Protein AF-A0A497JLG1-F1 (afdb_monomer_lite)

Secondary structure (DSSP, 8-state):
--HHHHHHHHHHHHHHHHHHHTTSSS-GGGS-HHHHHHHHH-HHHHHHHHHHHHHH---SS-HHHHHHHHHHHHHHHHHHHHHHHHHHGGGG--

Foldseek 3Di:
DCVPVVVVVVVVVVVVVVCVLLCQVPHLVPDDPVSNVVNVVDLSNLVSLVVCCVVPVDHPDDPVCSVVSNVVVVVVVVVVVVVVVVVVVVVVVD

Sequence (94 aa):
SDIPATVMMVSSLVKFPLLFISGVFIPLGQMPLWSRILASISPLTYFVDLTRYSTQQTSYFPITVDFAAIILFALAFLVAAIKIHERTLPQRLS

pLDDT: mean 70.31, std 10.07, range [44.47, 89.38]

Radius of gyration: 17.14 Å; chains: 1; bounding box: 39×32×46 Å

Structure (mmCIF, N/CA/C/O backbone):
data_AF-A0A497JLG1-F1
#
_entry.id   AF-A0A497JLG1-F1
#
loop_
_atom_site.group_PDB
_atom_site.id
_atom_site.type_symbol
_atom_site.label_atom_id
_atom_site.label_alt_id
_atom_site.label_comp_id
_atom_site.label_asym_id
_atom_site.label_entity_id
_atom_site.label_seq_id
_atom_site.pdbx_PDB_ins_code
_atom_site.Cartn_x
_atom_site.Cartn_y
_atom_site.Cartn_z
_atom_site.occupancy
_atom_site.B_iso_or_equiv
_atom_site.auth_seq_id
_atom_site.auth_comp_id
_atom_site.auth_asym_id
_atom_site.auth_atom_id
_atom_site.pdbx_PDB_model_num
ATOM 1 N N . SER A 1 1 ? 24.432 18.480 -11.189 1.00 46.94 1 SER A N 1
ATOM 2 C CA . SER A 1 1 ? 23.317 17.653 -11.701 1.00 46.94 1 SER A CA 1
ATOM 3 C C . SER A 1 1 ? 22.731 16.896 -10.523 1.00 46.94 1 SER A C 1
ATOM 5 O O . SER A 1 1 ? 23.041 15.733 -10.304 1.00 46.94 1 SER A O 1
ATOM 7 N N . ASP A 1 2 ? 21.906 17.574 -9.726 1.00 56.22 2 ASP A N 1
ATOM 8 C CA . ASP A 1 2 ? 21.396 17.082 -8.432 1.00 56.22 2 ASP A CA 1
ATOM 9 C C . ASP A 1 2 ? 20.172 16.166 -8.578 1.00 56.22 2 ASP A C 1
ATOM 11 O O . ASP A 1 2 ? 19.244 16.171 -7.775 1.00 56.22 2 ASP A O 1
ATOM 15 N N . ILE A 1 3 ? 20.179 15.351 -9.632 1.00 65.62 3 ILE A N 1
ATOM 16 C CA . ILE A 1 3 ? 19.090 14.448 -10.010 1.00 65.62 3 ILE A CA 1
ATOM 17 C C . ILE A 1 3 ? 18.757 13.455 -8.872 1.00 65.62 3 ILE A C 1
ATOM 19 O O . ILE A 1 3 ? 17.572 13.262 -8.597 1.00 65.62 3 ILE A O 1
ATOM 23 N N . PRO A 1 4 ? 19.729 12.864 -8.136 1.00 69.56 4 PRO A N 1
ATOM 24 C CA . PRO A 1 4 ? 19.415 11.912 -7.066 1.00 69.56 4 PRO A CA 1
ATOM 25 C C . PRO A 1 4 ? 18.728 12.563 -5.857 1.00 69.56 4 PRO A C 1
ATOM 27 O O . PRO A 1 4 ? 17.791 11.993 -5.296 1.00 69.56 4 PRO A O 1
ATOM 30 N N . ALA A 1 5 ? 19.166 13.763 -5.461 1.00 74.75 5 ALA A N 1
ATOM 31 C CA . ALA A 1 5 ? 18.653 14.454 -4.278 1.00 74.75 5 ALA A CA 1
ATOM 32 C C . ALA A 1 5 ? 17.207 14.927 -4.485 1.00 74.75 5 ALA A C 1
ATOM 34 O O . ALA A 1 5 ? 16.357 14.720 -3.615 1.00 74.75 5 ALA A O 1
ATOM 35 N N . THR A 1 6 ? 16.895 15.479 -5.663 1.00 77.12 6 THR A N 1
ATOM 36 C CA . THR A 1 6 ? 15.526 15.889 -6.005 1.00 77.12 6 THR A CA 1
ATOM 37 C C . THR A 1 6 ? 14.577 14.689 -6.047 1.00 77.12 6 THR A C 1
ATOM 39 O O . THR A 1 6 ? 13.477 14.762 -5.501 1.00 77.12 6 THR A O 1
ATOM 42 N N . VA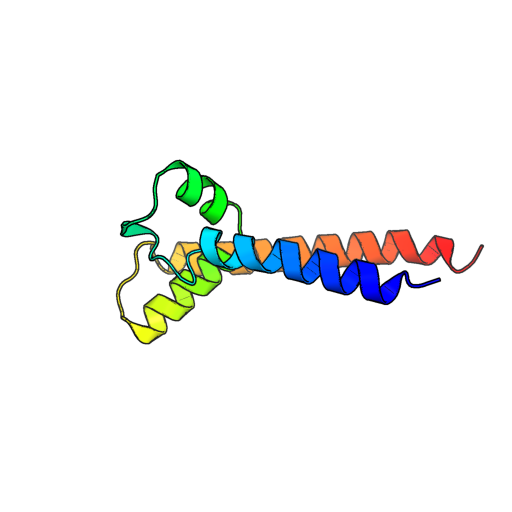L A 1 7 ? 15.008 13.551 -6.608 1.00 78.25 7 VAL A N 1
ATOM 43 C CA . VAL A 1 7 ? 14.199 12.319 -6.659 1.00 78.25 7 VAL A CA 1
ATOM 44 C C . VAL A 1 7 ? 13.921 11.770 -5.256 1.00 78.25 7 VAL A C 1
ATOM 46 O O . VAL A 1 7 ? 12.785 11.393 -4.958 1.00 78.25 7 VAL A O 1
ATOM 49 N N . MET A 1 8 ? 14.919 11.762 -4.370 1.00 81.00 8 MET A N 1
ATOM 50 C CA . MET A 1 8 ? 14.768 11.314 -2.979 1.00 81.00 8 MET A CA 1
ATOM 51 C C . MET A 1 8 ? 13.816 12.214 -2.180 1.00 81.00 8 MET A C 1
ATOM 53 O O . MET A 1 8 ? 12.956 11.711 -1.447 1.00 81.00 8 MET A O 1
ATOM 57 N N . MET A 1 9 ? 13.925 13.535 -2.351 1.00 85.06 9 MET A N 1
ATOM 58 C CA . MET A 1 9 ? 13.057 14.511 -1.690 1.00 85.06 9 MET A CA 1
ATOM 59 C C . MET A 1 9 ? 11.603 14.351 -2.143 1.00 85.06 9 MET A C 1
ATOM 61 O O . MET A 1 9 ? 10.716 14.184 -1.308 1.00 85.06 9 MET A O 1
ATOM 65 N N . VAL A 1 10 ? 11.362 14.314 -3.458 1.00 80.25 10 VAL A N 1
ATOM 66 C CA . VAL A 1 10 ? 10.014 14.141 -4.023 1.00 80.25 10 VAL A CA 1
ATOM 67 C C . VAL A 1 10 ? 9.415 12.800 -3.596 1.00 80.25 10 VAL A C 1
ATOM 69 O O . VAL A 1 10 ? 8.272 12.751 -3.149 1.00 80.25 10 VAL A O 1
ATOM 72 N N . SER A 1 11 ? 10.194 11.716 -3.636 1.00 79.19 11 SER A N 1
ATOM 73 C CA . SER A 1 11 ? 9.736 10.390 -3.196 1.00 79.19 11 SER A CA 1
ATOM 74 C C . SER A 1 11 ? 9.294 10.381 -1.733 1.00 79.19 11 SER A C 1
ATOM 76 O O . SER A 1 11 ? 8.290 9.759 -1.393 1.00 79.19 11 SER A O 1
ATOM 78 N N . SER A 1 12 ? 10.029 11.066 -0.856 1.00 77.38 12 SER A N 1
ATOM 79 C CA . SER A 1 12 ? 9.701 11.150 0.574 1.00 77.38 12 SER A CA 1
ATOM 80 C C . SER A 1 12 ? 8.439 11.982 0.817 1.00 77.38 12 SER A C 1
ATOM 82 O O . SER A 1 12 ? 7.594 11.609 1.632 1.00 77.38 12 SER A O 1
ATOM 84 N N . LEU A 1 13 ? 8.273 13.057 0.045 1.00 82.56 13 LEU A N 1
ATOM 85 C CA . LEU A 1 13 ? 7.127 13.960 0.115 1.00 82.56 13 LEU A CA 1
ATOM 86 C C . LEU A 1 13 ? 5.831 13.297 -0.374 1.00 82.56 13 LEU A C 1
ATOM 88 O O . LEU A 1 13 ? 4.773 13.575 0.174 1.00 82.56 13 LEU A O 1
ATOM 92 N N . VAL A 1 14 ? 5.910 12.371 -1.337 1.00 79.00 14 VAL A N 1
ATOM 93 C CA . VAL A 1 14 ? 4.765 11.552 -1.782 1.00 79.00 14 VAL A CA 1
ATOM 94 C C . VAL A 1 14 ? 4.455 10.411 -0.803 1.00 79.00 14 VAL A C 1
ATOM 96 O O . VAL A 1 14 ? 3.288 10.103 -0.562 1.00 79.00 14 VAL A O 1
ATOM 99 N N . LYS A 1 15 ? 5.476 9.796 -0.189 1.00 73.62 15 LYS A N 1
ATOM 100 C CA . LYS A 1 15 ? 5.287 8.712 0.796 1.00 73.62 15 LYS A CA 1
ATOM 101 C C . LYS A 1 15 ? 4.539 9.178 2.042 1.00 73.62 15 LYS A C 1
ATOM 103 O O . LYS A 1 15 ? 3.707 8.438 2.551 1.00 73.62 15 LYS A O 1
ATOM 108 N N . PHE A 1 16 ? 4.808 10.389 2.521 1.00 78.06 16 PHE A N 1
ATOM 109 C CA . PHE A 1 16 ? 4.178 10.921 3.728 1.00 78.06 16 PHE A CA 1
ATOM 110 C C . PHE A 1 16 ? 2.632 10.924 3.675 1.00 78.06 16 PHE A C 1
ATOM 112 O O . PHE A 1 16 ? 2.025 10.253 4.509 1.00 78.06 16 PHE A O 1
ATOM 119 N N . PRO A 1 17 ? 1.959 11.563 2.696 1.00 72.12 17 PRO A N 1
ATOM 120 C CA . PRO A 1 17 ? 0.501 11.507 2.580 1.00 72.12 17 PRO A CA 1
ATOM 121 C C . PRO A 1 17 ? -0.018 10.093 2.274 1.00 72.12 17 PRO A C 1
ATOM 123 O O . PRO A 1 17 ? -1.087 9.722 2.757 1.00 72.12 17 PRO A O 1
ATOM 126 N N . LEU A 1 18 ? 0.748 9.266 1.551 1.00 72.25 18 LEU A N 1
ATOM 127 C CA . LEU A 1 18 ? 0.413 7.853 1.331 1.00 72.25 18 LEU A CA 1
ATOM 128 C C . LEU A 1 18 ? 0.311 7.058 2.641 1.00 72.25 18 LEU A C 1
ATOM 130 O O . LEU A 1 18 ? -0.579 6.219 2.761 1.00 72.25 18 LEU A O 1
ATOM 134 N N . LEU A 1 19 ? 1.162 7.327 3.637 1.00 70.88 19 LEU A N 1
ATOM 135 C CA . LEU A 1 19 ? 1.090 6.680 4.957 1.00 70.88 19 LEU A CA 1
ATOM 136 C C . LEU A 1 19 ? -0.194 7.048 5.720 1.00 70.88 19 LEU A C 1
ATOM 138 O O . LEU A 1 19 ? -0.754 6.213 6.429 1.00 70.88 19 LEU A O 1
ATOM 142 N N . PHE A 1 20 ? -0.698 8.273 5.554 1.00 69.56 20 PHE A N 1
ATOM 143 C CA . PHE A 1 20 ? -1.975 8.680 6.146 1.00 69.56 20 PHE A CA 1
ATOM 144 C C . PHE A 1 20 ? -3.163 8.022 5.452 1.00 69.56 20 PHE A C 1
ATOM 146 O O . PHE A 1 20 ? -4.070 7.553 6.131 1.00 69.56 20 PHE A O 1
ATOM 153 N N . ILE A 1 21 ? -3.146 7.951 4.118 1.00 66.62 21 ILE A N 1
ATOM 154 C CA . ILE A 1 21 ? -4.244 7.388 3.315 1.00 66.62 21 ILE A CA 1
ATOM 155 C C . ILE A 1 21 ? -4.311 5.860 3.440 1.00 66.62 21 ILE A C 1
ATOM 157 O O . ILE A 1 21 ? -5.390 5.285 3.391 1.00 66.62 21 ILE A O 1
ATOM 161 N N . SER A 1 22 ? -3.177 5.189 3.638 1.00 62.16 22 SER A N 1
ATOM 162 C CA . SER A 1 22 ? -3.106 3.722 3.691 1.00 62.16 22 SER A CA 1
ATOM 163 C C . SER A 1 22 ? -3.660 3.094 4.975 1.00 62.16 22 SER A C 1
ATOM 165 O O . SER A 1 22 ? -3.780 1.872 5.029 1.00 62.16 22 SER A O 1
ATOM 167 N N . GLY A 1 23 ? -4.031 3.890 5.983 1.00 62.19 23 GLY A N 1
ATOM 168 C CA . GLY A 1 23 ? -4.598 3.385 7.238 1.00 62.19 23 GLY A CA 1
ATOM 169 C C . GLY A 1 23 ? -3.569 3.087 8.335 1.00 62.19 23 GLY A C 1
ATOM 170 O O . GLY A 1 23 ? -3.935 2.554 9.384 1.00 62.19 23 GLY A O 1
ATOM 171 N N . VAL A 1 24 ? -2.288 3.444 8.124 1.00 66.38 24 VAL A N 1
ATOM 172 C CA . VAL A 1 24 ? -1.210 3.282 9.126 1.00 66.38 24 VAL A CA 1
ATOM 173 C C . VAL A 1 24 ? -1.523 4.109 10.370 1.00 66.38 24 VAL A C 1
ATOM 175 O O . VAL A 1 24 ? -1.498 3.596 11.487 1.00 66.38 24 VAL A O 1
ATOM 178 N N . PHE A 1 25 ? -1.858 5.386 10.169 1.00 63.25 25 PHE A N 1
ATOM 179 C CA . PHE A 1 25 ? -2.110 6.333 11.257 1.00 63.25 25 PHE A CA 1
ATOM 180 C C . PHE A 1 25 ? -3.576 6.377 11.702 1.00 63.25 25 PHE A C 1
ATOM 182 O O . PHE A 1 25 ? -3.837 6.472 12.899 1.00 63.25 25 PHE A O 1
ATOM 189 N N . ILE A 1 26 ? -4.534 6.289 10.770 1.00 59.72 26 ILE A N 1
ATOM 190 C CA . ILE A 1 26 ? -5.971 6.350 11.081 1.00 59.72 26 ILE A CA 1
ATOM 191 C C . ILE A 1 26 ? -6.599 4.981 10.782 1.00 59.72 26 ILE A C 1
ATOM 193 O O . ILE A 1 26 ? -6.505 4.517 9.648 1.00 59.72 26 ILE A O 1
ATOM 197 N N . PRO A 1 27 ? -7.241 4.313 11.758 1.00 61.31 27 PRO A N 1
ATOM 198 C CA . PRO A 1 27 ? -7.901 3.036 11.510 1.00 61.31 27 PRO A CA 1
ATOM 199 C C . PRO A 1 27 ? -9.013 3.183 10.462 1.00 61.31 27 PRO A C 1
ATOM 201 O O . PRO A 1 27 ? -9.808 4.124 10.509 1.00 61.31 27 PRO A O 1
ATOM 204 N N . LEU A 1 28 ? -9.105 2.208 9.550 1.00 59.41 28 LEU A N 1
ATOM 205 C CA . LEU A 1 28 ? -10.047 2.190 8.418 1.00 59.41 28 LEU A CA 1
ATOM 206 C C . LEU A 1 28 ? -11.520 2.382 8.831 1.00 59.41 28 LEU A C 1
ATOM 208 O O . LEU A 1 28 ? -12.324 2.864 8.037 1.00 59.41 28 LEU A O 1
ATOM 212 N N . GLY A 1 29 ? -11.873 2.045 10.076 1.00 59.91 29 GLY A N 1
ATOM 213 C CA . GLY A 1 29 ? -13.219 2.217 10.627 1.00 59.91 29 GLY A CA 1
ATOM 214 C C . GLY A 1 29 ? -13.636 3.660 10.926 1.00 59.91 29 GLY A C 1
ATOM 215 O O . GLY A 1 29 ? -14.828 3.916 11.052 1.00 59.91 29 GLY A O 1
ATOM 216 N N . GLN A 1 30 ? -12.689 4.597 11.028 1.00 60.12 30 GLN A N 1
ATOM 217 C CA . GLN A 1 30 ? -12.958 6.026 11.268 1.00 60.12 30 GLN A CA 1
ATOM 218 C C . GLN A 1 30 ? -12.655 6.898 10.042 1.00 60.12 30 GLN A C 1
ATOM 220 O O . GLN A 1 30 ? -12.758 8.123 10.094 1.00 60.12 30 GLN A O 1
ATOM 225 N N . MET A 1 31 ? -12.268 6.271 8.931 1.00 63.47 31 MET A N 1
ATOM 226 C CA . MET A 1 31 ? -11.896 6.960 7.707 1.00 63.47 31 MET A CA 1
ATOM 227 C C . MET A 1 31 ? -13.121 7.290 6.834 1.00 63.47 31 MET A C 1
ATOM 229 O O . MET A 1 31 ? -14.006 6.447 6.659 1.00 63.47 31 MET A O 1
ATOM 233 N N . PRO A 1 32 ? -13.175 8.488 6.226 1.00 64.81 32 PRO A N 1
ATOM 234 C CA . PRO A 1 32 ? -14.228 8.845 5.281 1.00 64.81 32 PRO A CA 1
ATOM 235 C C . PRO A 1 32 ? -14.180 7.966 4.019 1.00 64.81 32 PRO A C 1
ATOM 237 O O . PRO A 1 32 ? -13.109 7.548 3.573 1.00 64.81 32 PRO A O 1
ATOM 240 N N . LEU A 1 33 ? -15.345 7.714 3.409 1.00 66.56 33 LEU A N 1
ATOM 241 C CA . LEU A 1 33 ? -15.527 6.729 2.329 1.00 66.56 33 LEU A CA 1
ATOM 242 C C . LEU A 1 33 ? -14.542 6.898 1.154 1.00 66.56 33 LEU A C 1
ATOM 244 O O . LEU A 1 33 ? -14.034 5.913 0.627 1.00 66.56 33 LEU A O 1
ATOM 248 N N . TRP A 1 34 ? -14.222 8.143 0.783 1.00 68.12 34 TRP A N 1
ATOM 249 C CA . TRP A 1 34 ? -13.272 8.458 -0.292 1.00 68.12 34 TRP A CA 1
ATOM 250 C C . TRP A 1 34 ? -11.849 7.964 0.015 1.00 68.12 34 TRP A C 1
ATOM 252 O O . TRP A 1 34 ? -11.191 7.385 -0.847 1.00 68.12 34 TRP A O 1
ATOM 262 N N . SER A 1 35 ? -11.391 8.130 1.260 1.00 63.72 35 SER A N 1
ATOM 263 C CA . SER A 1 35 ? -10.071 7.667 1.698 1.00 63.72 35 SER A CA 1
ATOM 264 C C . SER A 1 35 ? -10.017 6.145 1.777 1.00 63.72 35 SER A C 1
ATOM 266 O O . SER A 1 35 ? -8.994 5.552 1.461 1.00 63.72 35 SER A O 1
ATOM 268 N N . ARG A 1 36 ? -11.152 5.503 2.072 1.00 65.88 36 ARG A N 1
ATOM 269 C CA . ARG A 1 36 ? -11.295 4.047 2.084 1.00 65.88 36 ARG A CA 1
ATOM 270 C C . ARG A 1 36 ? -11.200 3.439 0.683 1.00 65.88 36 ARG A C 1
ATOM 272 O O . ARG A 1 36 ? -10.573 2.398 0.517 1.00 65.88 36 ARG A O 1
ATOM 279 N N . ILE A 1 37 ? -11.760 4.112 -0.325 1.00 68.12 37 ILE A N 1
ATOM 280 C CA . ILE A 1 37 ? -11.615 3.724 -1.737 1.00 68.12 37 ILE A CA 1
ATOM 281 C C . ILE A 1 37 ? -10.147 3.846 -2.165 1.00 68.12 37 ILE A C 1
ATOM 283 O O . ILE A 1 37 ? -9.595 2.902 -2.728 1.00 68.12 37 ILE A O 1
ATOM 287 N N . LEU A 1 38 ? -9.479 4.955 -1.832 1.00 67.44 38 LEU A N 1
ATOM 288 C CA . LEU A 1 38 ? -8.048 5.122 -2.117 1.00 67.44 38 LEU A CA 1
ATOM 289 C C . LEU A 1 38 ? -7.176 4.088 -1.389 1.00 67.44 38 LEU A C 1
ATOM 291 O O . LEU A 1 38 ? -6.248 3.543 -1.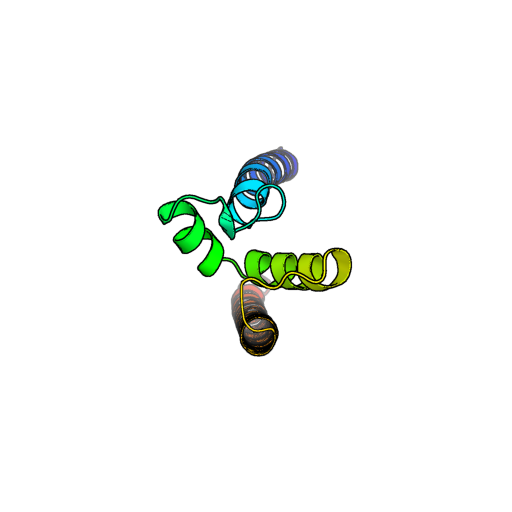983 1.00 67.44 38 LEU A O 1
ATOM 295 N N . ALA A 1 39 ? -7.498 3.777 -0.135 1.00 67.75 39 ALA A N 1
ATOM 296 C CA . ALA A 1 39 ? -6.812 2.759 0.649 1.00 67.75 39 ALA A CA 1
ATOM 297 C C . ALA A 1 39 ? -6.986 1.361 0.029 1.00 67.75 39 ALA A C 1
ATOM 299 O O . ALA A 1 39 ? -6.017 0.625 -0.108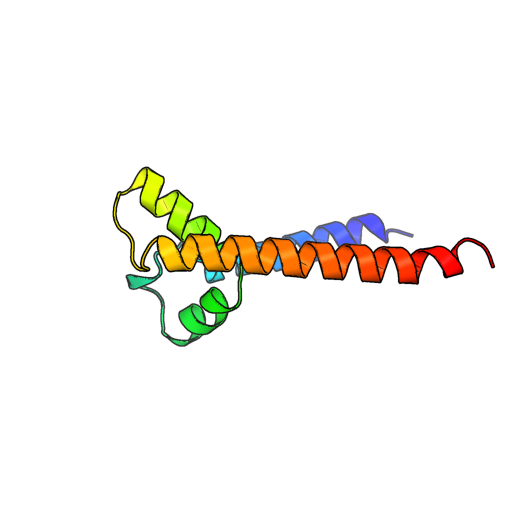 1.00 67.75 39 ALA A O 1
ATOM 300 N N . SER A 1 40 ? -8.186 1.013 -0.451 1.00 66.06 40 SER A N 1
ATOM 301 C CA . SER A 1 40 ? -8.465 -0.306 -1.051 1.00 66.06 40 SER A CA 1
ATOM 302 C C . SER A 1 40 ? -7.687 -0.604 -2.343 1.00 66.06 40 SER A C 1
ATOM 304 O O . SER A 1 40 ? -7.476 -1.769 -2.682 1.00 66.06 40 SER A O 1
ATOM 306 N N . ILE A 1 41 ? -7.223 0.440 -3.038 1.00 69.19 41 ILE A N 1
ATOM 307 C CA . ILE A 1 41 ? -6.361 0.345 -4.229 1.00 69.19 41 ILE A CA 1
ATOM 308 C C . ILE A 1 41 ? -4.892 0.117 -3.831 1.00 69.19 41 ILE A C 1
ATOM 310 O O . ILE A 1 41 ? -4.081 -0.337 -4.639 1.00 69.19 41 ILE A O 1
ATOM 314 N N . SER A 1 42 ? -4.536 0.419 -2.582 1.00 67.44 42 SER A N 1
ATOM 315 C CA . SER A 1 42 ? -3.173 0.345 -2.077 1.00 67.44 42 SER A CA 1
ATOM 316 C C . SER A 1 42 ? -2.890 -1.043 -1.469 1.00 67.44 42 SER A C 1
ATOM 318 O O . SER A 1 42 ? -3.531 -1.438 -0.493 1.00 67.44 42 SER A O 1
ATOM 320 N N . PRO A 1 43 ? -1.871 -1.776 -1.959 1.00 65.12 43 PRO A N 1
ATOM 321 C CA . PRO A 1 43 ? -1.431 -3.028 -1.337 1.00 65.12 43 PRO A CA 1
ATOM 322 C C . PRO A 1 43 ? -0.945 -2.819 0.101 1.00 65.12 43 PRO A C 1
ATOM 324 O O . PRO A 1 43 ? -1.009 -3.724 0.930 1.00 65.12 43 PRO A O 1
ATOM 327 N N . LEU A 1 44 ? -0.484 -1.601 0.404 1.00 66.19 44 LEU A N 1
ATOM 328 C CA . LEU A 1 44 ? -0.021 -1.209 1.729 1.00 66.19 44 LEU A CA 1
ATOM 329 C C . LEU A 1 44 ? -1.146 -1.282 2.769 1.00 66.19 44 LEU A C 1
ATOM 331 O O . LEU A 1 44 ? -0.884 -1.563 3.931 1.00 66.19 44 LEU A O 1
ATOM 335 N N . THR A 1 45 ? -2.394 -1.061 2.358 1.00 70.44 45 THR A N 1
ATOM 336 C CA . THR A 1 45 ? -3.549 -1.064 3.261 1.00 70.44 45 THR A CA 1
ATOM 337 C C . THR A 1 45 ? -3.841 -2.457 3.796 1.00 70.44 45 THR A C 1
ATOM 339 O O . THR A 1 45 ? -4.017 -2.607 5.001 1.00 70.44 45 THR A O 1
ATOM 342 N N . TYR A 1 46 ? -3.786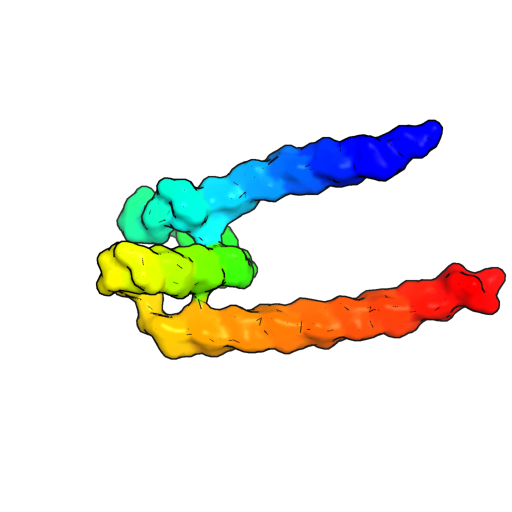 -3.480 2.941 1.00 69.56 46 TYR A N 1
ATOM 343 C CA . TYR A 1 46 ? -3.932 -4.875 3.365 1.00 69.56 46 TYR A CA 1
ATOM 344 C C . TYR A 1 46 ? -2.789 -5.301 4.299 1.00 69.56 46 TYR A C 1
ATOM 346 O O . TYR A 1 46 ? -3.023 -5.965 5.301 1.00 69.56 46 TYR A O 1
ATOM 354 N N . PHE A 1 47 ? -1.552 -4.860 4.031 1.00 69.75 47 PHE A N 1
ATOM 355 C CA . PHE A 1 47 ? -0.405 -5.128 4.912 1.00 69.75 47 PHE A CA 1
ATOM 356 C C . PHE A 1 47 ? -0.572 -4.500 6.308 1.00 69.75 47 PHE A C 1
ATOM 358 O O . PHE A 1 47 ? -0.252 -5.112 7.331 1.00 69.75 47 PHE A O 1
ATOM 365 N N . VAL A 1 48 ? -1.088 -3.273 6.356 1.00 69.50 48 VAL A N 1
ATOM 366 C CA . VAL A 1 48 ? -1.333 -2.541 7.601 1.00 69.50 48 VAL A CA 1
ATOM 367 C C . VAL A 1 48 ? -2.485 -3.153 8.395 1.00 69.50 48 VAL A C 1
ATOM 369 O O . VAL A 1 48 ? -2.352 -3.267 9.613 1.00 69.50 48 VAL A O 1
ATOM 372 N N . ASP A 1 49 ? -3.568 -3.589 7.740 1.00 70.81 49 ASP A N 1
ATOM 373 C CA . ASP A 1 49 ? -4.685 -4.267 8.418 1.00 70.81 49 ASP A CA 1
ATOM 374 C C . ASP A 1 49 ? -4.220 -5.594 9.039 1.00 70.81 49 ASP A C 1
ATOM 376 O O . ASP A 1 49 ? -4.490 -5.860 10.206 1.00 70.81 49 ASP A O 1
ATOM 380 N N . LEU A 1 50 ? -3.375 -6.355 8.335 1.00 69.81 50 LEU A N 1
ATOM 381 C CA . LEU A 1 50 ? -2.774 -7.605 8.824 1.00 69.81 50 LEU A CA 1
ATOM 382 C C . LEU A 1 50 ? -1.830 -7.376 10.022 1.00 69.81 50 LEU A C 1
ATOM 384 O O . LEU A 1 50 ? -1.853 -8.114 11.010 1.00 69.81 50 LEU A O 1
ATOM 388 N N . THR A 1 51 ? -1.035 -6.302 9.980 1.00 67.75 51 THR A N 1
ATOM 389 C CA . THR A 1 51 ? -0.163 -5.890 11.098 1.00 67.75 51 THR A CA 1
ATOM 390 C C . THR A 1 51 ? -0.986 -5.435 12.308 1.00 67.75 51 THR A C 1
ATOM 392 O O . THR A 1 51 ? -0.661 -5.748 13.459 1.00 67.75 51 THR A O 1
ATOM 395 N N . ARG A 1 52 ? -2.093 -4.724 12.066 1.00 69.06 52 ARG A N 1
ATOM 396 C CA . ARG A 1 52 ? -3.022 -4.281 13.109 1.00 69.06 52 ARG A CA 1
ATOM 397 C C . ARG A 1 52 ? -3.788 -5.458 13.706 1.00 69.06 52 ARG A C 1
ATOM 399 O O . ARG A 1 52 ? -3.895 -5.516 14.927 1.00 69.06 52 ARG A O 1
ATOM 406 N N . TYR A 1 53 ? -4.206 -6.433 12.903 1.00 66.50 53 TYR A N 1
ATOM 407 C CA . TYR A 1 53 ? -4.777 -7.692 13.377 1.00 66.50 53 TYR A CA 1
ATOM 408 C C . TYR A 1 53 ? -3.810 -8.421 14.318 1.00 66.50 53 TYR A C 1
ATOM 410 O O . TYR A 1 53 ? -4.200 -8.833 15.410 1.00 66.50 53 TYR A O 1
ATOM 418 N N . SER A 1 54 ? -2.523 -8.479 13.961 1.00 66.44 54 SER A N 1
ATOM 419 C CA . SER A 1 54 ? -1.490 -9.080 14.813 1.00 66.44 54 SER A CA 1
ATOM 420 C C . SER A 1 54 ? -1.277 -8.347 16.145 1.00 66.44 54 SER A C 1
ATOM 422 O O . SER A 1 54 ? -0.799 -8.964 17.094 1.00 66.44 54 SER A O 1
ATOM 424 N N . THR A 1 55 ? -1.592 -7.050 16.226 1.00 65.19 55 THR A N 1
ATOM 425 C CA . THR A 1 55 ? -1.289 -6.210 17.402 1.00 65.19 55 THR A CA 1
ATOM 426 C C . THR A 1 55 ? -2.520 -5.938 18.276 1.00 65.19 55 THR A C 1
ATOM 428 O O . THR A 1 55 ? -2.407 -5.849 19.493 1.00 65.19 55 THR A O 1
ATOM 431 N N . GLN A 1 56 ? -3.700 -5.785 17.671 1.00 62.84 56 GLN A N 1
ATOM 432 C CA . GLN A 1 56 ? -4.939 -5.347 18.327 1.00 62.84 56 GLN A CA 1
ATOM 433 C C . GLN A 1 56 ? -6.083 -6.371 18.212 1.00 62.84 56 GLN A C 1
ATOM 435 O O . GLN A 1 56 ? -7.159 -6.102 18.738 1.00 62.84 56 GLN A O 1
ATOM 440 N N . GLN A 1 57 ? -5.887 -7.506 17.517 1.00 57.44 57 GLN A N 1
ATOM 441 C CA . GLN A 1 57 ? -6.888 -8.567 17.267 1.00 57.44 57 GLN A CA 1
ATOM 442 C C . GLN A 1 57 ? -8.243 -8.093 16.705 1.00 57.44 57 GLN A C 1
ATOM 444 O O . GLN A 1 57 ? -9.230 -8.823 16.714 1.00 57.44 57 GLN A O 1
ATOM 449 N N . THR A 1 58 ? -8.300 -6.873 16.179 1.00 56.78 58 THR A N 1
ATOM 450 C CA . THR A 1 58 ? -9.487 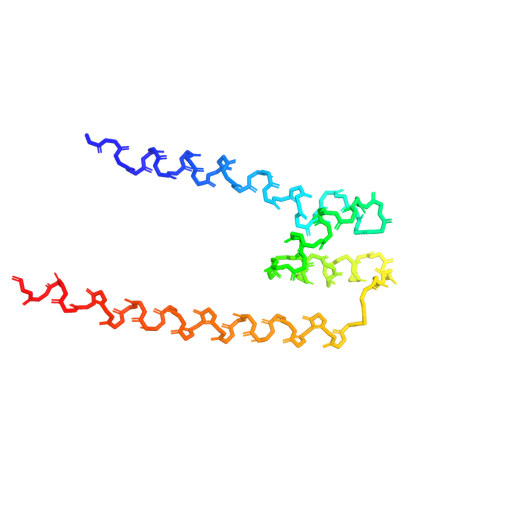-6.295 15.551 1.00 56.78 58 THR A CA 1
ATOM 451 C C . THR A 1 58 ? -9.254 -6.272 14.044 1.00 56.78 58 THR A C 1
ATOM 453 O O . THR A 1 58 ? -8.408 -5.527 13.559 1.00 56.78 58 THR A O 1
ATOM 456 N N . SER A 1 59 ? -9.964 -7.135 13.310 1.00 52.50 59 SER A N 1
ATOM 457 C CA . SER A 1 59 ? -9.910 -7.205 11.840 1.00 52.50 59 SER A CA 1
ATOM 458 C C . SER A 1 59 ? -11.142 -6.521 11.262 1.00 52.50 59 SER A C 1
ATOM 460 O O . SER A 1 59 ? -12.263 -6.903 11.605 1.00 52.50 59 SER A O 1
ATOM 462 N N . TYR A 1 60 ? -10.959 -5.514 10.406 1.00 55.81 60 TYR A N 1
ATOM 463 C CA . TYR A 1 60 ? -12.079 -4.888 9.693 1.00 55.81 60 TYR A CA 1
ATOM 464 C C . TYR A 1 60 ? -12.407 -5.651 8.401 1.00 55.81 60 TYR A C 1
ATOM 466 O O . TYR A 1 60 ? -13.571 -5.703 7.998 1.00 55.81 60 TYR A O 1
ATOM 474 N N . PHE A 1 61 ? -11.402 -6.271 7.775 1.00 58.22 61 PHE A N 1
ATOM 475 C CA . PHE A 1 61 ? -11.573 -7.212 6.671 1.00 58.22 61 PHE A CA 1
ATOM 476 C C . PHE A 1 61 ? -11.370 -8.671 7.115 1.00 58.22 61 PHE A C 1
ATOM 478 O O . PHE A 1 61 ? -10.681 -8.940 8.106 1.00 58.22 61 PHE A O 1
ATOM 485 N N . PRO A 1 62 ? -11.990 -9.643 6.413 1.00 64.69 62 PRO A N 1
ATOM 486 C CA . PRO A 1 62 ? -11.680 -11.050 6.613 1.00 64.69 62 PRO A CA 1
ATOM 487 C C . PRO A 1 62 ? -10.222 -11.298 6.213 1.00 64.69 62 PRO A C 1
ATOM 489 O O . PRO A 1 62 ? -9.846 -11.045 5.073 1.00 64.69 62 PRO A O 1
ATOM 492 N N . ILE A 1 63 ? -9.436 -11.878 7.117 1.00 65.38 63 ILE A N 1
ATOM 493 C CA . ILE A 1 63 ? -8.020 -12.257 6.929 1.00 65.38 63 ILE A CA 1
ATOM 494 C C . ILE A 1 63 ? -7.724 -12.953 5.601 1.00 65.38 63 ILE A C 1
ATOM 496 O O . ILE A 1 63 ? -6.660 -12.770 5.015 1.00 65.38 63 ILE A O 1
ATOM 500 N N . THR A 1 64 ? -8.661 -13.764 5.114 1.00 70.38 64 THR A N 1
ATOM 501 C CA . THR A 1 64 ? -8.526 -14.470 3.837 1.00 70.38 64 THR A CA 1
ATOM 502 C C . THR A 1 64 ? -8.425 -13.513 2.651 1.00 70.38 64 THR A C 1
ATOM 504 O O . THR A 1 64 ? -7.680 -13.793 1.714 1.00 70.38 64 THR A O 1
ATOM 507 N N . VAL A 1 65 ? -9.126 -12.377 2.698 1.00 69.38 65 VAL A N 1
ATOM 508 C CA . VAL A 1 65 ? -9.089 -11.334 1.666 1.00 69.38 65 VAL A CA 1
ATOM 509 C C . VAL A 1 65 ? -7.768 -10.574 1.725 1.00 69.38 65 VAL A C 1
ATOM 511 O O . VAL A 1 65 ? -7.171 -10.351 0.676 1.00 69.38 65 VAL A O 1
ATOM 514 N N . ASP A 1 66 ? -7.264 -10.259 2.920 1.00 69.81 66 ASP A N 1
ATOM 515 C CA . ASP A 1 66 ? -5.990 -9.545 3.076 1.00 69.81 66 ASP A CA 1
ATOM 516 C C . ASP A 1 66 ? -4.812 -10.381 2.565 1.00 69.81 66 ASP A C 1
ATOM 518 O O . ASP A 1 66 ? -3.993 -9.900 1.779 1.00 69.81 66 ASP A O 1
ATOM 522 N N . PHE A 1 67 ? -4.759 -11.666 2.934 1.00 73.38 67 PHE A N 1
ATOM 523 C CA . PHE A 1 67 ? -3.734 -12.584 2.434 1.00 73.38 67 PHE A CA 1
ATOM 524 C C . PHE A 1 67 ? -3.833 -12.790 0.920 1.00 73.38 67 PHE A C 1
ATOM 526 O O . PHE A 1 67 ? -2.813 -12.738 0.229 1.00 73.38 67 PHE A O 1
ATOM 533 N N . ALA A 1 68 ? -5.042 -12.992 0.386 1.00 80.31 68 ALA A N 1
ATOM 534 C CA . ALA A 1 68 ? -5.241 -13.155 -1.052 1.00 80.31 68 ALA A CA 1
ATOM 535 C C . ALA A 1 68 ? -4.836 -11.892 -1.827 1.00 80.31 68 ALA A C 1
ATOM 537 O O . ALA A 1 68 ? -4.152 -11.995 -2.846 1.00 80.31 68 ALA A O 1
ATOM 538 N N . ALA A 1 69 ? -5.197 -10.706 -1.330 1.00 79.56 69 ALA A N 1
ATOM 539 C CA . ALA A 1 69 ? -4.845 -9.430 -1.941 1.00 79.56 69 ALA A CA 1
ATOM 540 C C . ALA A 1 69 ? -3.329 -9.201 -1.936 1.00 79.56 69 ALA A C 1
ATOM 542 O O . ALA A 1 69 ? -2.769 -8.845 -2.971 1.00 79.56 69 ALA A O 1
ATOM 543 N N . ILE A 1 70 ? -2.643 -9.459 -0.817 1.00 78.56 70 ILE A N 1
ATOM 544 C CA . ILE A 1 70 ? -1.183 -9.306 -0.728 1.00 78.56 70 ILE A CA 1
ATOM 545 C C . ILE A 1 70 ? -0.473 -10.261 -1.689 1.00 78.56 70 ILE A C 1
ATOM 547 O O . ILE A 1 70 ? 0.427 -9.831 -2.407 1.00 78.56 70 ILE A O 1
ATOM 551 N N . ILE A 1 71 ? -0.884 -11.531 -1.751 1.00 83.38 71 ILE A N 1
ATOM 552 C CA . ILE A 1 71 ? -0.297 -12.515 -2.675 1.00 83.38 71 ILE A CA 1
ATOM 553 C C . ILE A 1 71 ? -0.529 -12.093 -4.130 1.00 83.38 71 ILE A C 1
ATOM 555 O O . ILE A 1 71 ? 0.401 -12.125 -4.940 1.00 83.38 71 ILE A O 1
ATOM 559 N N . LEU A 1 72 ? -1.746 -11.655 -4.460 1.00 86.69 72 LEU A N 1
ATOM 560 C CA . LEU A 1 72 ? -2.098 -11.187 -5.798 1.00 86.69 72 LEU A CA 1
ATOM 561 C C . LEU A 1 72 ? -1.263 -9.967 -6.203 1.00 86.69 72 LEU A C 1
ATOM 563 O O . LEU A 1 72 ? -0.687 -9.950 -7.290 1.00 86.69 72 LEU A O 1
ATOM 567 N N . PHE A 1 73 ? -1.156 -8.965 -5.327 1.00 82.88 73 PHE A N 1
ATOM 568 C CA . PHE A 1 73 ? -0.346 -7.777 -5.580 1.00 82.88 73 PHE A CA 1
ATOM 569 C C . PHE A 1 73 ? 1.145 -8.104 -5.661 1.00 82.88 73 PHE A C 1
ATOM 571 O O . PHE A 1 73 ? 1.828 -7.554 -6.522 1.00 82.88 73 PHE A O 1
ATOM 578 N N . ALA A 1 74 ? 1.655 -9.007 -4.822 1.00 84.69 74 ALA A N 1
ATOM 579 C CA . ALA A 1 74 ? 3.046 -9.445 -4.875 1.00 84.69 74 ALA A CA 1
ATOM 580 C C . ALA A 1 74 ? 3.371 -10.098 -6.224 1.00 84.69 74 ALA A C 1
ATOM 582 O O . ALA A 1 74 ? 4.359 -9.730 -6.858 1.00 84.69 74 ALA A O 1
ATOM 583 N N . LEU A 1 75 ? 2.509 -10.998 -6.710 1.00 88.56 75 LEU A N 1
ATOM 584 C CA . LEU A 1 75 ? 2.641 -11.599 -8.040 1.00 88.56 75 LEU A CA 1
ATOM 585 C C . LEU A 1 75 ? 2.533 -10.553 -9.153 1.00 88.56 75 LEU A C 1
ATOM 587 O O . LEU A 1 75 ? 3.355 -10.547 -10.069 1.00 88.56 75 LEU A O 1
ATOM 591 N N . ALA A 1 76 ? 1.565 -9.640 -9.068 1.00 88.25 76 ALA A N 1
ATOM 592 C CA . ALA A 1 76 ? 1.386 -8.582 -10.056 1.00 88.25 76 ALA A CA 1
ATOM 593 C C . ALA A 1 76 ? 2.620 -7.668 -10.145 1.00 88.25 76 ALA A C 1
ATOM 595 O O . ALA A 1 76 ? 3.104 -7.394 -11.245 1.00 88.25 76 ALA A O 1
ATOM 596 N N . PHE A 1 77 ? 3.169 -7.240 -9.004 1.00 84.81 77 PHE A N 1
ATOM 597 C CA . PHE A 1 77 ? 4.393 -6.441 -8.959 1.00 84.81 77 PHE A CA 1
ATOM 598 C C . PHE A 1 77 ? 5.615 -7.216 -9.424 1.00 84.81 77 PHE A C 1
ATOM 600 O O . PHE A 1 77 ? 6.446 -6.638 -10.117 1.00 84.81 77 PHE A O 1
ATOM 607 N N . LEU A 1 78 ? 5.722 -8.504 -9.099 1.00 86.38 78 LEU A N 1
ATOM 608 C CA . LEU A 1 78 ? 6.808 -9.353 -9.578 1.00 86.38 78 LEU A CA 1
ATOM 609 C C . LEU A 1 78 ? 6.793 -9.436 -11.111 1.00 86.38 78 LEU A C 1
ATOM 611 O O . LEU A 1 78 ? 7.809 -9.183 -11.753 1.00 86.38 78 LEU A O 1
ATOM 615 N N . VAL A 1 79 ? 5.630 -9.705 -11.708 1.00 89.38 79 VAL A N 1
ATOM 616 C CA . VAL A 1 79 ? 5.467 -9.757 -13.169 1.00 89.38 79 VAL A CA 1
ATOM 617 C C . VAL A 1 79 ? 5.736 -8.392 -13.803 1.00 89.38 79 VAL A C 1
ATOM 619 O O . VAL A 1 79 ? 6.429 -8.311 -14.818 1.00 89.38 79 VAL A O 1
ATOM 622 N N . ALA A 1 80 ? 5.231 -7.307 -13.210 1.00 87.94 80 ALA A N 1
ATOM 623 C CA . ALA A 1 80 ? 5.497 -5.953 -13.685 1.00 87.94 80 ALA A CA 1
ATOM 624 C C . ALA A 1 80 ? 6.995 -5.617 -13.626 1.00 87.94 80 ALA A C 1
ATOM 626 O O . ALA A 1 80 ? 7.535 -5.083 -14.593 1.00 87.94 80 ALA A O 1
ATOM 627 N N . ALA A 1 81 ? 7.673 -5.974 -12.533 1.00 86.38 81 ALA A N 1
ATOM 628 C CA . ALA A 1 81 ? 9.104 -5.771 -12.354 1.00 86.38 81 ALA A CA 1
ATOM 629 C C . ALA A 1 81 ? 9.913 -6.564 -13.385 1.00 86.38 81 ALA A C 1
ATOM 631 O O . ALA A 1 81 ? 10.786 -5.984 -14.025 1.00 86.38 81 ALA A O 1
ATOM 632 N N . ILE A 1 82 ? 9.582 -7.840 -13.609 1.00 86.75 82 ILE A N 1
ATOM 633 C CA . ILE A 1 82 ? 10.222 -8.679 -14.634 1.00 86.75 82 ILE A CA 1
ATOM 634 C C . ILE A 1 82 ? 10.029 -8.054 -16.019 1.00 86.75 82 ILE A C 1
ATOM 636 O O . ILE A 1 82 ? 11.002 -7.820 -16.731 1.00 86.75 82 ILE A O 1
ATOM 640 N N . LYS A 1 83 ? 8.796 -7.681 -16.376 1.00 85.94 83 LYS A N 1
ATOM 641 C CA . LYS A 1 83 ? 8.485 -7.084 -17.682 1.00 85.94 83 LYS A CA 1
ATOM 642 C C . LYS A 1 83 ? 9.204 -5.751 -17.901 1.00 85.94 83 LYS A C 1
ATOM 644 O O . LYS A 1 83 ? 9.676 -5.477 -19.001 1.00 85.94 83 LYS A O 1
ATOM 649 N N . ILE A 1 84 ? 9.283 -4.902 -16.876 1.00 85.50 84 ILE A N 1
ATOM 650 C CA . ILE A 1 84 ? 10.015 -3.629 -16.939 1.00 85.50 84 ILE A CA 1
ATOM 651 C C . ILE A 1 84 ? 11.520 -3.889 -17.049 1.00 85.50 84 ILE A C 1
ATOM 653 O O . ILE A 1 84 ? 12.196 -3.223 -17.833 1.00 85.50 84 ILE A O 1
ATOM 657 N N . HIS A 1 85 ? 12.048 -4.870 -16.318 1.00 80.69 85 HIS A N 1
ATOM 658 C CA . HIS A 1 85 ? 13.458 -5.242 -16.370 1.00 80.69 85 HIS A CA 1
ATOM 659 C C . HIS A 1 85 ? 13.862 -5.742 -17.764 1.00 80.69 85 HIS A C 1
ATOM 661 O O . HIS A 1 85 ? 14.820 -5.229 -18.342 1.00 80.69 85 HIS A O 1
ATOM 667 N N . GLU A 1 86 ? 13.070 -6.639 -18.359 1.00 80.50 86 GLU A N 1
ATOM 668 C CA . GLU A 1 86 ? 13.260 -7.113 -19.737 1.00 80.50 86 GLU A CA 1
ATOM 669 C C . GLU A 1 86 ? 13.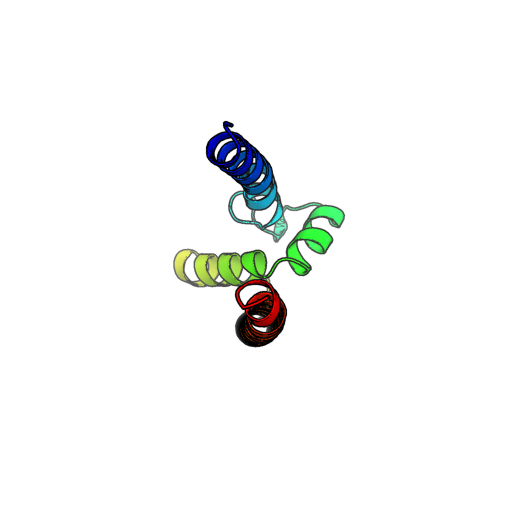180 -5.981 -20.766 1.00 80.50 86 GLU A C 1
ATOM 671 O O . GLU A 1 86 ? 13.948 -5.959 -21.722 1.00 80.50 86 GLU A O 1
ATOM 676 N N . ARG A 1 87 ? 12.289 -5.001 -20.565 1.00 69.12 87 ARG A N 1
ATOM 677 C CA . ARG A 1 87 ? 12.168 -3.822 -21.442 1.00 69.12 87 ARG A CA 1
ATOM 678 C C . ARG A 1 87 ? 13.333 -2.844 -21.307 1.00 69.12 87 ARG A C 1
ATOM 680 O O . ARG A 1 87 ? 13.614 -2.120 -22.256 1.00 69.12 87 ARG A O 1
ATOM 687 N N . THR A 1 88 ? 13.999 -2.818 -20.156 1.00 67.69 88 THR A N 1
ATOM 688 C CA . THR A 1 88 ? 15.105 -1.888 -19.876 1.00 67.69 88 THR A CA 1
ATOM 689 C C . THR A 1 88 ? 16.464 -2.457 -20.314 1.00 67.69 88 THR A C 1
ATOM 691 O O . THR A 1 88 ? 17.371 -1.695 -20.640 1.00 67.69 88 THR A O 1
ATOM 694 N N . LEU A 1 89 ? 16.610 -3.787 -20.384 1.00 61.91 89 LEU A N 1
ATOM 695 C CA . LEU A 1 89 ? 17.814 -4.468 -20.882 1.00 61.91 89 LEU A CA 1
ATOM 696 C C . LEU A 1 89 ? 18.251 -4.079 -22.316 1.00 61.91 89 LEU A C 1
ATOM 698 O O . LEU A 1 89 ? 19.441 -3.809 -22.490 1.00 61.91 89 LEU A O 1
ATOM 702 N N . PRO A 1 90 ? 17.373 -3.975 -23.337 1.00 59.00 90 PRO A N 1
ATOM 703 C CA . PRO A 1 90 ? 17.799 -3.646 -24.702 1.00 59.00 90 PRO A CA 1
ATOM 704 C C . PRO A 1 90 ? 18.337 -2.215 -24.867 1.00 59.00 90 PRO A C 1
ATOM 706 O O . PRO A 1 90 ? 19.064 -1.957 -25.818 1.00 59.00 90 PRO A O 1
ATOM 709 N N . GLN A 1 91 ? 18.047 -1.293 -23.941 1.00 56.56 91 GLN A N 1
ATOM 710 C CA . GLN A 1 91 ? 18.575 0.080 -23.980 1.00 56.56 91 GLN A CA 1
ATOM 711 C C . GLN A 1 91 ? 20.000 0.217 -23.422 1.00 56.56 91 GLN A C 1
ATOM 713 O O . GLN A 1 91 ? 20.580 1.292 -23.519 1.00 56.56 91 GLN A O 1
ATOM 718 N N . ARG A 1 92 ? 20.570 -0.836 -22.818 1.00 52.84 92 ARG A N 1
ATOM 719 C CA . ARG A 1 92 ? 21.951 -0.817 -22.296 1.00 52.84 92 ARG A CA 1
ATOM 720 C C . ARG A 1 92 ? 22.986 -1.437 -23.242 1.00 52.84 92 ARG A C 1
ATOM 722 O O . ARG A 1 92 ? 24.171 -1.379 -22.934 1.00 52.84 92 ARG A O 1
ATOM 729 N N . LEU A 1 93 ? 22.547 -2.053 -24.342 1.00 58.88 93 LEU A N 1
ATOM 730 C CA . LEU A 1 93 ? 23.397 -2.756 -25.318 1.00 58.88 93 LEU A CA 1
ATOM 731 C C . LEU A 1 93 ? 23.313 -2.169 -26.744 1.00 58.88 93 LEU A C 1
ATOM 733 O O . LEU A 1 93 ? 23.882 -2.749 -27.666 1.00 58.88 93 LEU A O 1
ATOM 737 N N . SER A 1 94 ? 22.632 -1.030 -26.916 1.00 44.47 94 SER A N 1
ATOM 738 C CA . SER A 1 94 ? 22.676 -0.171 -28.109 1.00 44.47 94 SER A CA 1
ATOM 739 C C . SER A 1 94 ? 23.292 1.170 -27.746 1.00 44.47 94 SER A C 1
ATOM 741 O O . SER A 1 94 ? 23.795 1.813 -28.691 1.00 44.47 94 SER A O 1
#